Protein AF-A0A5K0ZZA2-F1 (afdb_monomer_lite)

InterPro domains:
  IPR027417 P-loop containing nucleoside triphosphate hydrolase [G3DSA:3.40.50.300] (29-108)
  IPR027417 P-loop containing nucleoside triphosphate hydrolase [SSF52540] (5-107)
  IPR041679 DNA2/NAM7 helicase-like, C-terminal [PF13087] (8-107)
  IPR045055 DNA2/NAM7-like helicase [PTHR10887] (3-106)

Secondary structure (DSSP, 8-state):
-TTTTTTT--HHHHHHHTT-------EE-SS-HHHHHHHHHHHSTT--EE-HHHHSGGG---SSSSTTS-SS-----TT--EEE-TTS-EEEHHHHHHHHHHHHHHH-

Radius of gyration: 20.15 Å; chains: 1; bounding box: 36×41×52 Å

Sequence (108 aa):
ISEECGFGRSLFERLVLLGHSKDLLNVQYRMHPSISIFPNSAFYGKKILDGPNVRCAEYTKFYLPERMYSTYSFINVSEGKEIKDETGSWKNIVEVAVISQIVRRLFE

Structure (mmCIF, N/CA/C/O backbone):
data_AF-A0A5K0ZZA2-F1
#
_entry.id   AF-A0A5K0ZZA2-F1
#
loop_
_atom_site.group_PDB
_atom_site.id
_atom_site.type_symbol
_atom_site.label_atom_id
_atom_site.label_alt_id
_atom_site.label_comp_id
_atom_site.label_asym_id
_atom_site.label_entity_id
_atom_site.label_seq_id
_atom_site.pdbx_PDB_ins_code
_atom_site.Cartn_x
_atom_site.Cartn_y
_atom_site.Cartn_z
_atom_site.occupancy
_atom_site.B_iso_or_equiv
_atom_site.auth_seq_id
_atom_site.auth_comp_id
_atom_site.auth_asym_id
_atom_site.auth_atom_id
_atom_site.pdbx_PDB_model_num
ATOM 1 N N . ILE A 1 1 ? 7.857 21.596 15.266 1.00 56.38 1 ILE A N 1
ATOM 2 C CA . ILE A 1 1 ? 6.707 22.370 15.804 1.00 56.38 1 ILE A CA 1
ATOM 3 C C . ILE A 1 1 ? 5.356 21.720 15.473 1.00 56.38 1 ILE A C 1
ATOM 5 O O . ILE A 1 1 ? 4.779 21.130 16.368 1.00 56.38 1 ILE A O 1
ATOM 9 N N . SER A 1 2 ? 4.832 21.757 14.235 1.00 72.50 2 SER A N 1
ATOM 10 C CA . SER A 1 2 ? 3.459 21.262 13.950 1.00 72.50 2 SER A CA 1
ATOM 11 C C . SER A 1 2 ? 3.241 19.764 14.233 1.00 72.50 2 SER A C 1
ATOM 13 O O . SER A 1 2 ? 2.199 19.375 14.759 1.00 72.50 2 SER A O 1
ATOM 15 N N . GLU A 1 3 ? 4.218 18.919 13.900 1.00 71.94 3 GLU A N 1
ATOM 16 C CA . GLU A 1 3 ? 4.145 17.470 14.134 1.00 71.94 3 GLU A CA 1
ATOM 17 C C . GLU A 1 3 ? 4.305 17.123 15.623 1.00 71.94 3 GLU A C 1
ATOM 19 O O . GLU A 1 3 ? 3.516 16.362 16.177 1.00 71.94 3 GLU A O 1
ATOM 24 N N . GLU A 1 4 ? 5.240 17.789 16.302 1.00 84.25 4 GLU A N 1
ATOM 25 C CA . GLU A 1 4 ? 5.478 17.662 17.749 1.00 84.25 4 GLU A CA 1
ATOM 26 C C . GLU A 1 4 ? 4.274 18.124 18.586 1.00 84.25 4 GLU A C 1
ATOM 28 O O . GLU A 1 4 ? 4.017 17.582 19.658 1.00 84.25 4 GLU A O 1
ATOM 33 N N . CYS A 1 5 ? 3.490 19.085 18.084 1.00 89.62 5 CYS A N 1
ATOM 34 C CA . CYS A 1 5 ? 2.241 19.530 18.706 1.00 89.62 5 CYS A CA 1
ATOM 35 C C . CYS A 1 5 ? 1.048 18.591 18.435 1.00 89.62 5 CYS A C 1
ATOM 37 O O . CYS A 1 5 ? -0.054 18.849 18.918 1.00 89.62 5 CYS A O 1
ATOM 39 N N . GLY A 1 6 ? 1.235 17.505 17.676 1.00 86.38 6 GLY A N 1
ATOM 40 C CA . GLY A 1 6 ? 0.208 16.488 17.452 1.00 86.38 6 GLY A CA 1
ATOM 41 C C . GLY A 1 6 ? -0.880 16.873 16.448 1.00 86.38 6 GLY A C 1
ATOM 42 O O . GLY A 1 6 ? -1.914 16.206 16.411 1.00 86.38 6 GLY A O 1
ATOM 43 N N . PHE A 1 7 ? -0.669 17.895 15.609 1.00 90.56 7 PHE A N 1
ATOM 44 C CA . PHE A 1 7 ? -1.645 18.284 14.577 1.00 90.56 7 PHE A CA 1
ATOM 45 C C . PHE A 1 7 ? -1.847 17.222 13.486 1.00 90.56 7 PHE A C 1
ATOM 47 O O . PHE A 1 7 ? -2.864 17.246 12.801 1.00 90.56 7 PHE A O 1
ATOM 54 N N . GLY A 1 8 ? -0.925 16.262 13.353 1.00 92.00 8 GLY A N 1
ATOM 55 C CA . GLY A 1 8 ? -1.101 15.095 12.483 1.00 92.00 8 GLY A CA 1
ATOM 56 C C . GLY A 1 8 ? -2.125 14.075 13.000 1.00 92.00 8 GLY A C 1
ATOM 57 O O . GLY A 1 8 ? -2.533 13.197 12.247 1.00 92.00 8 GLY A O 1
ATOM 58 N N . ARG A 1 9 ? -2.563 14.178 14.264 1.00 93.31 9 ARG A N 1
ATOM 59 C CA . ARG A 1 9 ? -3.554 13.266 14.844 1.00 93.31 9 ARG A CA 1
ATOM 60 C C . ARG A 1 9 ? -4.946 13.596 14.318 1.00 93.31 9 ARG A C 1
ATOM 62 O O . ARG A 1 9 ? -5.488 14.670 14.584 1.00 93.31 9 ARG A O 1
ATOM 69 N N . SER A 1 10 ? -5.571 12.632 13.658 1.00 95.62 10 SER A N 1
ATOM 70 C CA . SER A 1 10 ? -6.946 12.761 13.189 1.00 95.62 10 SER A CA 1
ATOM 71 C C . SER A 1 10 ? -7.955 12.828 14.346 1.00 95.62 10 SER A C 1
ATOM 73 O O . SER A 1 10 ? -7.715 12.372 15.470 1.00 95.62 10 SER A O 1
ATOM 75 N N . LEU A 1 11 ? -9.150 13.357 14.060 1.00 95.94 11 LEU A N 1
ATOM 76 C CA . LEU A 1 11 ? -10.274 13.329 15.002 1.00 95.94 11 LEU A CA 1
ATOM 77 C C . LEU A 1 11 ? -10.630 11.893 15.422 1.00 95.94 11 LEU A C 1
ATOM 79 O O . LEU A 1 11 ? -10.892 11.651 16.598 1.00 95.94 11 LEU A O 1
ATOM 83 N N . PHE A 1 12 ? -10.607 10.949 14.477 1.00 97.25 12 PHE A N 1
ATOM 84 C CA . PHE A 1 12 ? -10.922 9.544 14.729 1.00 97.25 12 PHE A CA 1
ATOM 85 C C . PHE A 1 12 ? -9.954 8.923 15.740 1.00 97.25 12 PHE A C 1
ATOM 87 O O . PHE A 1 12 ? -10.385 8.361 16.745 1.00 97.25 12 PHE A O 1
ATOM 94 N N . GLU A 1 13 ? -8.646 9.093 15.529 1.00 95.81 13 GLU A N 1
ATOM 95 C CA . GLU A 1 13 ? -7.623 8.613 16.466 1.00 95.81 13 GLU A CA 1
ATOM 96 C C . GLU A 1 13 ? -7.793 9.241 17.848 1.00 95.81 13 GLU A C 1
ATOM 98 O O . GLU A 1 13 ? -7.692 8.547 18.858 1.00 95.81 13 GLU A O 1
ATOM 103 N N . ARG A 1 14 ? -8.108 10.541 17.910 1.00 96.25 14 ARG A N 1
ATOM 104 C CA . ARG A 1 14 ? -8.354 11.228 19.181 1.00 96.25 14 ARG A CA 1
ATOM 105 C C . ARG A 1 14 ? -9.555 10.650 19.932 1.00 96.25 14 ARG A C 1
ATOM 107 O O . ARG A 1 14 ? -9.452 10.462 21.138 1.00 96.25 14 ARG A O 1
ATOM 114 N N . LEU A 1 15 ? -10.661 10.347 19.253 1.00 98.00 15 LEU A N 1
ATOM 115 C CA . LEU A 1 15 ? -11.835 9.729 19.884 1.00 98.00 15 LEU A CA 1
ATOM 116 C C . LEU A 1 15 ? -11.529 8.312 20.385 1.00 98.00 15 LEU A C 1
ATOM 118 O O . LEU A 1 15 ? -11.876 7.979 21.515 1.00 98.00 15 LEU A O 1
ATOM 122 N N . VAL A 1 16 ? -10.817 7.506 19.594 1.00 97.19 16 VAL A N 1
ATOM 123 C CA . VAL A 1 16 ? -10.392 6.158 20.008 1.00 97.19 16 VAL A CA 1
ATOM 124 C C . VAL A 1 16 ? -9.485 6.217 21.242 1.00 97.19 16 VAL A C 1
ATOM 126 O O . VAL A 1 16 ? -9.667 5.430 22.168 1.00 97.19 16 VAL A O 1
ATOM 129 N N . LEU A 1 17 ? -8.542 7.166 21.296 1.00 95.88 17 LEU A N 1
ATOM 130 C CA . LEU A 1 17 ? -7.672 7.379 22.463 1.00 95.88 17 LEU A CA 1
ATOM 131 C C . LEU A 1 17 ? -8.441 7.841 23.709 1.00 95.88 17 LEU A C 1
ATOM 133 O O . LEU A 1 17 ? -8.046 7.506 24.820 1.00 95.88 17 LEU A O 1
ATOM 137 N N . LEU A 1 18 ? -9.540 8.581 23.533 1.00 97.62 18 LEU A N 1
ATOM 138 C CA . LEU A 1 18 ? -10.447 8.980 24.615 1.00 97.62 18 LEU A CA 1
ATOM 139 C C . LEU A 1 18 ? -11.386 7.846 25.071 1.00 97.62 18 LEU A C 1
ATOM 141 O O . LEU A 1 18 ? -12.222 8.064 25.942 1.00 97.62 18 LEU A O 1
ATOM 145 N N . GLY A 1 19 ? -11.251 6.641 24.508 1.00 97.69 19 GLY A N 1
ATOM 146 C CA . GLY A 1 19 ? -12.005 5.456 24.918 1.00 97.69 19 GLY A CA 1
ATOM 147 C C . GLY A 1 19 ? -13.289 5.205 24.127 1.00 97.69 19 GLY A C 1
ATOM 148 O O . GLY A 1 19 ? -14.017 4.270 24.454 1.00 97.69 19 GLY A O 1
ATOM 149 N N . HIS A 1 20 ? -13.571 5.979 23.071 1.00 98.06 20 HIS A N 1
ATOM 150 C CA . HIS A 1 20 ? -14.677 5.647 22.173 1.00 98.06 20 HIS A CA 1
ATOM 151 C C . HIS A 1 20 ? -14.378 4.342 21.423 1.00 98.06 20 HIS A C 1
ATOM 153 O O . HIS A 1 20 ? -13.286 4.147 20.878 1.00 98.06 20 HIS A O 1
ATOM 159 N N . SER A 1 21 ? -15.360 3.439 21.383 1.00 96.75 21 SER A N 1
ATOM 160 C CA . SER A 1 21 ? -15.253 2.186 20.640 1.00 96.75 21 SER A CA 1
ATOM 161 C C . SER A 1 21 ? -15.200 2.435 19.131 1.00 96.75 21 SER A C 1
ATOM 163 O O . SER A 1 21 ? -15.678 3.446 18.618 1.00 96.75 21 SER A O 1
ATOM 165 N N . LYS A 1 22 ? -14.602 1.483 18.412 1.00 95.44 22 LYS A N 1
ATOM 166 C CA . LYS A 1 22 ? -14.584 1.445 16.950 1.00 95.44 22 LYS A CA 1
ATOM 167 C C . LYS A 1 22 ? -14.965 0.055 16.480 1.00 95.44 22 LYS A C 1
ATOM 169 O O . LYS A 1 22 ? -14.513 -0.933 17.064 1.00 95.44 22 LYS A O 1
ATOM 174 N N . ASP A 1 23 ? -15.703 0.003 15.387 1.00 96.19 23 ASP A N 1
ATOM 175 C CA . ASP A 1 23 ? -16.047 -1.244 14.725 1.00 96.19 23 ASP A CA 1
ATOM 176 C C . ASP A 1 23 ? -15.080 -1.505 13.574 1.00 96.19 23 ASP A C 1
ATOM 178 O O . ASP A 1 23 ? -14.795 -0.629 12.754 1.00 96.19 23 ASP A O 1
ATOM 182 N N . LEU A 1 24 ? -14.546 -2.724 13.524 1.00 96.62 24 LEU A N 1
ATOM 183 C CA . LEU A 1 24 ? -13.719 -3.170 12.412 1.00 96.62 24 LEU A CA 1
ATOM 184 C C . LEU A 1 24 ? -14.598 -3.915 11.412 1.00 96.62 24 LEU A C 1
ATOM 186 O O . LEU A 1 24 ? -15.027 -5.036 11.679 1.00 96.62 24 LEU A O 1
ATOM 190 N N . LEU A 1 25 ? -14.795 -3.324 10.234 1.00 97.75 25 LEU A N 1
ATOM 191 C CA . LEU A 1 25 ? -15.320 -4.057 9.087 1.00 97.75 25 LEU A CA 1
ATOM 192 C C . LEU A 1 25 ? -14.248 -5.041 8.624 1.00 97.75 25 LEU A C 1
ATOM 194 O O . LEU A 1 25 ? -13.204 -4.654 8.101 1.00 97.75 25 LEU A O 1
ATOM 198 N N . ASN A 1 26 ? -14.489 -6.318 8.888 1.00 97.81 26 ASN A N 1
ATOM 199 C CA . ASN A 1 26 ? -13.454 -7.336 8.840 1.00 97.81 26 ASN A CA 1
ATOM 200 C C . ASN A 1 26 ? -13.539 -8.246 7.612 1.00 97.81 26 ASN A C 1
ATOM 202 O O . ASN A 1 26 ? -12.871 -9.269 7.599 1.00 97.81 26 ASN A O 1
ATOM 206 N N . VAL A 1 27 ? -14.325 -7.907 6.587 1.00 98.19 27 VAL A N 1
ATOM 207 C CA . VAL A 1 27 ? -14.391 -8.673 5.333 1.00 98.19 27 VAL A CA 1
ATOM 208 C C . VAL A 1 27 ? -13.967 -7.784 4.170 1.00 98.19 27 VAL A C 1
ATOM 210 O O . VAL A 1 27 ? -14.561 -6.730 3.946 1.00 98.19 27 VAL A O 1
ATOM 213 N N . GLN A 1 28 ? -12.945 -8.205 3.424 1.00 97.88 28 GLN A N 1
ATOM 214 C CA . GLN A 1 28 ? -12.451 -7.503 2.243 1.00 97.88 28 GLN A CA 1
ATOM 215 C C . GLN A 1 28 ? -12.962 -8.173 0.962 1.00 97.88 28 GLN A C 1
ATOM 217 O O . GLN A 1 28 ? -12.923 -9.394 0.823 1.00 97.88 28 GLN A O 1
ATOM 222 N N . TYR A 1 29 ? -13.422 -7.353 0.019 1.00 97.31 29 TYR A N 1
ATOM 223 C CA . TYR A 1 29 ? -14.033 -7.796 -1.239 1.00 97.31 29 TYR A CA 1
ATOM 224 C C . TYR A 1 29 ? -13.263 -7.300 -2.477 1.00 97.31 29 TYR A C 1
ATOM 226 O O . TYR A 1 29 ? -13.792 -7.364 -3.584 1.00 97.31 29 TYR A O 1
ATOM 234 N N . ARG A 1 30 ? -12.049 -6.749 -2.321 1.00 95.81 30 ARG A N 1
ATOM 235 C CA . ARG A 1 30 ? -11.345 -6.015 -3.393 1.00 95.81 30 ARG A CA 1
ATOM 236 C C . ARG A 1 30 ? -10.097 -6.708 -3.924 1.00 95.81 30 ARG A C 1
ATOM 238 O O . ARG A 1 30 ? -9.769 -6.528 -5.091 1.00 95.81 30 ARG A O 1
ATOM 245 N N . MET A 1 31 ? -9.336 -7.421 -3.109 1.00 94.75 31 MET A N 1
ATOM 246 C CA . MET A 1 31 ? -8.040 -7.954 -3.538 1.00 94.75 31 MET A CA 1
ATOM 247 C C . MET A 1 31 ? -8.003 -9.470 -3.449 1.00 94.75 31 MET A C 1
ATOM 249 O O . MET A 1 31 ? -8.675 -10.068 -2.617 1.00 94.75 31 MET A O 1
ATOM 253 N N . HIS A 1 32 ? -7.214 -10.091 -4.322 1.00 95.31 32 HIS A N 1
ATOM 254 C CA . HIS A 1 32 ? -6.981 -11.528 -4.259 1.00 95.31 32 HIS A CA 1
ATOM 255 C C . HIS A 1 32 ? -6.320 -11.891 -2.910 1.00 95.31 32 HIS A C 1
ATOM 257 O O . HIS A 1 32 ? -5.474 -11.117 -2.445 1.00 95.31 32 HIS A O 1
ATOM 263 N N . PRO A 1 33 ? -6.634 -13.051 -2.299 1.00 95.12 33 PRO A N 1
ATOM 264 C CA . PRO A 1 33 ? -6.082 -13.457 -1.003 1.00 95.12 33 PRO A CA 1
ATOM 265 C C . PRO A 1 33 ? -4.550 -13.377 -0.903 1.00 95.12 33 PRO A C 1
ATOM 267 O O . PRO A 1 33 ? -4.003 -12.988 0.123 1.00 95.12 33 PRO A O 1
ATOM 270 N N . SER A 1 34 ? -3.828 -13.662 -1.992 1.00 93.44 34 SER A N 1
ATOM 271 C CA . SER A 1 34 ? -2.359 -13.543 -2.017 1.00 93.44 34 SER A CA 1
ATOM 272 C C . SER A 1 34 ? -1.845 -12.119 -1.757 1.00 93.44 34 SER A C 1
ATOM 274 O O . SER A 1 34 ? -0.739 -11.965 -1.251 1.00 93.44 34 SER A O 1
ATOM 276 N N . ILE A 1 35 ? -2.633 -11.090 -2.091 1.00 95.25 35 ILE A N 1
ATOM 277 C CA . ILE A 1 35 ? -2.315 -9.684 -1.813 1.00 95.25 35 ILE A CA 1
ATOM 278 C C . ILE A 1 35 ? -2.720 -9.335 -0.374 1.00 95.25 35 ILE A C 1
ATOM 280 O O . ILE A 1 35 ? -1.943 -8.695 0.331 1.00 95.25 35 ILE A O 1
ATOM 284 N N . SER A 1 36 ? -3.911 -9.756 0.081 1.00 96.12 36 SER A N 1
ATOM 285 C CA . SER A 1 36 ? -4.453 -9.371 1.399 1.00 96.12 36 SER A CA 1
ATOM 286 C C . SER A 1 36 ? -3.666 -9.946 2.577 1.00 96.12 36 SER A C 1
ATOM 288 O O . SER A 1 36 ? -3.655 -9.336 3.648 1.00 96.12 36 SER A O 1
ATOM 290 N N . ILE A 1 37 ? -2.968 -11.071 2.388 1.00 95.75 37 ILE A N 1
ATOM 291 C CA . ILE A 1 37 ? -2.189 -11.746 3.437 1.00 95.75 37 ILE A CA 1
ATOM 292 C C . ILE A 1 37 ? -1.193 -10.802 4.124 1.00 95.75 37 ILE A C 1
ATOM 294 O O . ILE A 1 37 ? -1.155 -10.763 5.359 1.00 95.75 37 ILE A O 1
ATOM 298 N N . PHE A 1 38 ? -0.410 -10.029 3.362 1.00 96.38 38 PHE A N 1
ATOM 299 C CA . PHE A 1 38 ? 0.612 -9.160 3.951 1.00 96.38 38 PHE A CA 1
ATOM 300 C C . PHE A 1 38 ? -0.003 -8.003 4.759 1.00 96.38 38 PHE A C 1
ATOM 302 O O . PHE A 1 38 ? 0.272 -7.935 5.960 1.00 96.38 38 PHE A O 1
ATOM 309 N N . PRO A 1 39 ? -0.886 -7.144 4.200 1.00 97.12 39 PRO A N 1
ATOM 310 C CA . PRO A 1 39 ? -1.493 -6.058 4.966 1.00 97.12 39 PRO A CA 1
ATOM 311 C C . PRO A 1 39 ? -2.296 -6.550 6.173 1.00 97.12 39 PRO A C 1
ATOM 313 O O . PRO A 1 39 ? -2.234 -5.948 7.244 1.00 97.12 39 PRO A O 1
ATOM 316 N N . ASN A 1 40 ? -3.020 -7.666 6.037 1.00 97.88 40 ASN A N 1
ATOM 317 C CA . ASN A 1 40 ? -3.802 -8.237 7.131 1.00 97.88 40 ASN A CA 1
ATOM 318 C C . ASN A 1 40 ? -2.912 -8.653 8.312 1.00 97.88 40 ASN A C 1
ATOM 320 O O . ASN A 1 40 ? -3.221 -8.358 9.470 1.00 97.88 40 ASN A O 1
ATOM 324 N N . SER A 1 41 ? -1.779 -9.301 8.028 1.00 97.88 41 SER A N 1
ATOM 325 C CA . SER A 1 41 ? -0.823 -9.683 9.067 1.00 97.88 41 SER A CA 1
ATOM 326 C C . SER A 1 41 ? -0.082 -8.477 9.648 1.00 97.88 41 SER A C 1
ATOM 328 O O . SER A 1 41 ? 0.111 -8.431 10.859 1.00 97.88 41 SER A O 1
ATOM 330 N N . ALA A 1 42 ? 0.328 -7.518 8.814 1.00 98.06 42 ALA A N 1
ATOM 331 C CA . ALA A 1 42 ? 1.154 -6.385 9.227 1.00 98.06 42 ALA A CA 1
ATOM 332 C C . ALA A 1 42 ? 0.379 -5.321 10.022 1.00 98.06 42 ALA A C 1
ATOM 334 O O . ALA A 1 42 ? 0.917 -4.762 10.973 1.00 98.06 42 ALA A O 1
ATOM 335 N N . PHE A 1 43 ? -0.881 -5.053 9.660 1.00 97.50 43 PHE A N 1
ATOM 336 C CA . PHE A 1 43 ? -1.623 -3.897 10.184 1.00 97.50 43 PHE A CA 1
ATOM 337 C C . PHE A 1 43 ? -2.912 -4.262 10.927 1.00 97.50 43 PHE A C 1
ATOM 339 O O . PHE A 1 43 ? -3.380 -3.485 11.756 1.00 97.50 43 PHE A O 1
ATOM 346 N N . TYR A 1 44 ? -3.487 -5.441 10.670 1.00 97.00 44 TYR A N 1
ATOM 347 C CA . TYR A 1 44 ? -4.808 -5.818 11.195 1.00 97.00 44 TYR A CA 1
ATOM 348 C C . TYR A 1 44 ? -4.790 -7.031 12.130 1.00 97.00 44 TYR A C 1
ATOM 350 O O . TYR A 1 44 ? -5.851 -7.504 12.542 1.00 97.00 44 TYR A O 1
ATOM 358 N N . GLY A 1 45 ? -3.611 -7.551 12.485 1.00 97.00 45 GLY A N 1
ATOM 359 C CA . GLY A 1 45 ? -3.483 -8.683 13.404 1.00 97.00 45 GLY A CA 1
ATOM 360 C C . GLY A 1 45 ? -4.247 -9.926 12.939 1.00 97.00 45 GLY A C 1
ATOM 361 O O . GLY A 1 45 ? -4.821 -10.629 13.766 1.00 97.00 45 GLY A O 1
ATOM 362 N N . LYS A 1 46 ? -4.293 -10.168 11.620 1.00 97.69 46 LYS A N 1
ATOM 363 C CA . LYS A 1 46 ? -4.996 -11.297 10.982 1.00 97.69 46 LYS A CA 1
ATOM 364 C C . LYS A 1 46 ? -6.520 -11.305 11.184 1.00 97.69 46 LYS A C 1
ATOM 366 O O . LYS A 1 46 ? -7.145 -12.357 11.087 1.00 97.69 46 LYS A O 1
ATOM 371 N N . LYS A 1 47 ? -7.131 -10.146 11.462 1.00 98.00 47 LYS A N 1
ATOM 372 C CA . LYS A 1 47 ? -8.582 -10.026 11.687 1.00 98.00 47 LYS A CA 1
ATOM 373 C C . LYS A 1 47 ? -9.404 -9.871 10.406 1.00 98.00 47 LYS A C 1
ATOM 375 O O . LYS A 1 47 ? -10.617 -10.027 10.479 1.00 98.00 47 LYS A O 1
ATOM 380 N N . ILE A 1 48 ? -8.783 -9.560 9.266 1.00 98.31 48 ILE A N 1
ATOM 381 C CA . ILE A 1 48 ? -9.485 -9.416 7.983 1.00 98.31 48 ILE A CA 1
ATOM 382 C C . ILE A 1 48 ? -9.724 -10.794 7.351 1.00 98.31 48 ILE A C 1
ATOM 384 O O . ILE A 1 48 ? -8.838 -11.646 7.332 1.00 98.31 48 ILE A O 1
ATOM 388 N N . LEU A 1 49 ? -10.925 -10.991 6.823 1.00 97.94 49 LEU A N 1
ATOM 389 C CA . LEU A 1 49 ? -11.402 -12.162 6.103 1.00 97.94 49 LEU A CA 1
ATOM 390 C C . LEU A 1 49 ? -11.577 -11.817 4.624 1.00 97.94 49 LEU A C 1
ATOM 392 O O . LEU A 1 49 ? -11.939 -10.694 4.278 1.00 97.94 49 LEU A O 1
ATOM 396 N N . ASP A 1 50 ? -11.378 -12.798 3.753 1.00 98.00 50 ASP A N 1
ATOM 397 C CA . ASP A 1 50 ? -11.632 -12.642 2.324 1.00 98.00 50 ASP A CA 1
ATOM 398 C C . ASP A 1 50 ? -13.089 -12.995 1.996 1.00 98.00 50 ASP A C 1
ATOM 400 O O . ASP A 1 50 ? -13.583 -14.072 2.357 1.00 98.00 50 ASP A O 1
ATOM 404 N N . GLY A 1 51 ? -13.768 -12.086 1.297 1.00 97.50 51 GLY A N 1
ATOM 405 C CA . GLY A 1 51 ? -15.128 -1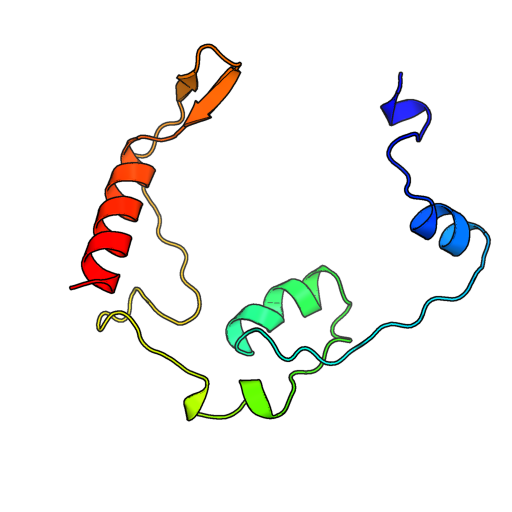2.283 0.811 1.00 97.50 51 GLY A CA 1
ATOM 406 C C . GLY A 1 51 ? -15.231 -13.407 -0.232 1.00 97.50 51 GLY A C 1
ATOM 407 O O . GLY A 1 51 ? -14.236 -13.800 -0.846 1.00 97.50 51 GLY A O 1
ATOM 408 N N . PRO A 1 52 ? -16.439 -13.946 -0.472 1.00 96.19 52 PRO A N 1
ATOM 409 C CA . PRO A 1 52 ? -16.640 -15.042 -1.422 1.00 96.19 52 PRO A CA 1
ATOM 410 C C . PRO A 1 52 ? -16.254 -14.662 -2.857 1.00 96.19 52 PRO A C 1
ATOM 412 O O . PRO A 1 52 ? -15.720 -15.490 -3.588 1.00 96.19 52 PRO A O 1
ATOM 415 N N . ASN A 1 53 ? -16.455 -13.401 -3.248 1.00 95.44 53 ASN A N 1
ATOM 416 C CA . ASN A 1 53 ? -16.158 -12.929 -4.598 1.00 95.44 53 ASN A CA 1
ATOM 417 C C . ASN A 1 53 ? -14.666 -13.039 -4.949 1.00 95.44 53 ASN A C 1
ATOM 419 O O . ASN A 1 53 ? -14.345 -13.424 -6.064 1.00 95.44 53 ASN A O 1
ATOM 423 N N . VAL A 1 54 ? -13.764 -12.740 -4.006 1.00 95.38 54 VAL A N 1
ATOM 424 C CA . VAL A 1 54 ? -12.312 -12.737 -4.259 1.00 95.38 54 VAL A CA 1
ATOM 425 C C . VAL A 1 54 ? -11.667 -14.121 -4.155 1.00 95.38 54 VAL A C 1
ATOM 427 O O . VAL A 1 54 ? -10.502 -14.286 -4.507 1.00 95.38 54 VAL A O 1
ATOM 430 N N . ARG A 1 55 ? -12.412 -15.111 -3.651 1.00 92.81 55 ARG A N 1
ATOM 431 C CA . ARG A 1 55 ? -11.989 -16.517 -3.546 1.00 92.81 55 ARG A CA 1
ATOM 432 C C . ARG A 1 55 ? -12.367 -17.344 -4.775 1.00 92.81 55 ARG A C 1
ATOM 434 O O . ARG A 1 55 ? -11.903 -18.471 -4.912 1.00 92.81 55 ARG A O 1
ATOM 441 N N . CYS A 1 56 ? -13.221 -16.796 -5.633 1.00 91.62 56 CYS A N 1
ATOM 442 C CA . CYS A 1 56 ? -13.674 -17.433 -6.860 1.00 91.62 56 CYS A CA 1
ATOM 443 C C . CYS A 1 56 ? -12.542 -17.486 -7.897 1.00 91.62 56 CYS A C 1
ATOM 445 O O . CYS A 1 56 ? -11.770 -16.533 -8.012 1.00 91.62 56 CYS A O 1
ATOM 447 N N . ALA A 1 57 ? -12.457 -18.561 -8.682 1.00 85.56 57 ALA A N 1
ATOM 448 C CA . ALA A 1 57 ? -11.408 -18.709 -9.696 1.00 85.56 57 ALA A CA 1
ATOM 449 C C . ALA A 1 57 ? -11.497 -17.623 -10.784 1.00 85.56 57 ALA A C 1
ATOM 451 O O . ALA A 1 57 ? -10.479 -17.123 -11.253 1.00 85.56 57 ALA A O 1
ATOM 452 N N . GLU A 1 58 ? -12.714 -17.194 -11.109 1.00 88.31 58 GLU A N 1
ATOM 453 C CA . GLU A 1 58 ? -13.049 -16.134 -12.063 1.00 88.31 58 GLU A CA 1
ATOM 454 C C . GLU A 1 58 ? -12.562 -14.752 -11.607 1.00 88.31 58 GLU A C 1
ATOM 456 O O . GLU A 1 58 ? -12.445 -13.830 -12.417 1.00 88.31 58 GLU A O 1
ATOM 461 N N . TYR A 1 59 ? -12.273 -14.586 -10.310 1.00 90.31 59 TYR A N 1
ATOM 462 C CA . TYR A 1 59 ? -11.688 -13.357 -9.786 1.00 90.31 59 TYR A CA 1
ATOM 463 C C . TYR A 1 59 ? -10.230 -13.190 -10.214 1.00 90.31 59 TYR A C 1
ATOM 465 O O . TYR A 1 59 ? -9.745 -12.070 -10.398 1.00 90.31 59 TYR A O 1
ATOM 473 N N . THR A 1 60 ? -9.522 -14.308 -10.369 1.00 87.50 60 THR A N 1
ATOM 474 C CA . THR A 1 60 ? -8.117 -14.322 -10.755 1.00 87.50 60 THR A CA 1
ATOM 475 C C . THR A 1 60 ? -7.999 -14.009 -12.237 1.00 87.50 60 THR A C 1
ATOM 477 O O . THR A 1 60 ? -8.396 -14.791 -13.098 1.00 87.50 60 THR A O 1
ATOM 480 N N . LYS A 1 61 ? -7.421 -12.846 -12.535 1.00 84.69 61 LYS A N 1
ATOM 481 C CA . LYS A 1 61 ? -7.169 -12.383 -13.898 1.00 84.69 61 LYS A CA 1
ATOM 482 C C . LYS A 1 61 ? -5.674 -12.386 -14.174 1.00 84.69 61 LYS A C 1
ATOM 484 O O . LYS A 1 61 ? -4.903 -11.809 -13.410 1.00 84.69 61 LYS A O 1
ATOM 489 N N . PHE A 1 62 ? -5.290 -12.994 -15.288 1.00 86.12 62 PHE A N 1
ATOM 490 C CA . PHE A 1 62 ? -3.934 -12.938 -15.820 1.00 86.12 62 PHE A CA 1
ATOM 491 C C . PHE A 1 62 ? -3.935 -11.979 -17.002 1.00 86.12 62 PHE A C 1
ATOM 493 O O . PHE A 1 62 ? -4.419 -12.319 -18.077 1.00 86.12 62 PHE A O 1
ATOM 500 N N . TYR A 1 63 ? -3.459 -10.757 -16.776 1.00 87.31 63 TYR A N 1
ATOM 501 C CA . TYR A 1 63 ? -3.427 -9.734 -17.823 1.00 87.31 63 TYR A CA 1
ATOM 502 C C . TYR A 1 63 ? -2.222 -9.883 -18.753 1.00 87.31 63 TYR A C 1
ATOM 504 O O . TYR A 1 63 ? -2.291 -9.487 -19.907 1.00 87.31 63 TYR A O 1
ATOM 512 N N . LEU A 1 64 ? -1.126 -10.459 -18.254 1.00 90.69 64 LEU A N 1
ATOM 513 C CA . LEU A 1 64 ? 0.076 -10.741 -19.031 1.00 90.69 64 LEU A CA 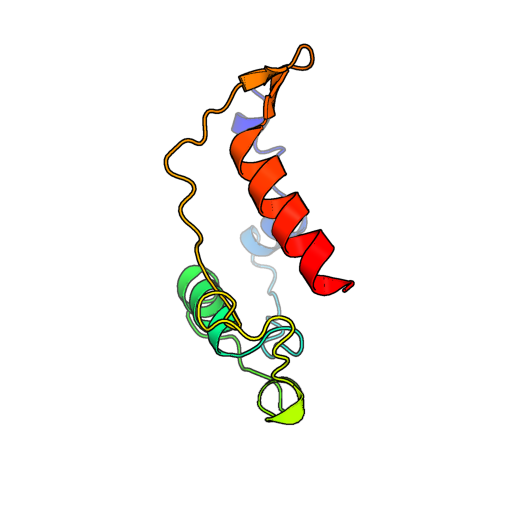1
ATOM 5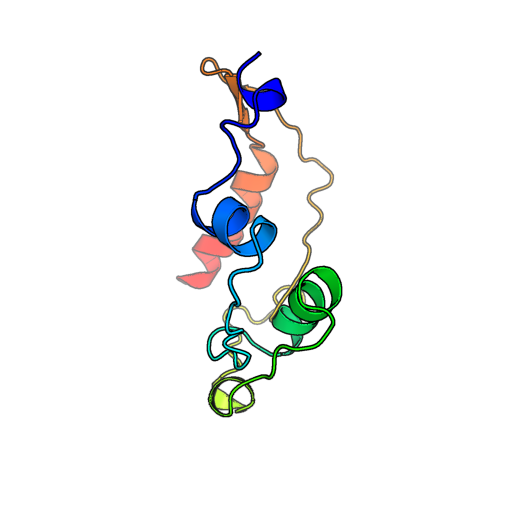14 C C . LEU A 1 64 ? 0.409 -12.236 -18.916 1.00 90.69 64 LEU A C 1
ATOM 516 O O . LEU A 1 64 ? 0.234 -12.812 -17.838 1.00 90.69 64 LEU A O 1
ATOM 520 N N . PRO A 1 65 ? 0.865 -12.882 -20.004 1.00 85.12 65 PRO A N 1
ATOM 521 C CA . PRO A 1 65 ? 1.053 -14.331 -20.047 1.00 85.12 65 PRO A CA 1
ATOM 522 C C . PRO A 1 65 ? 2.291 -14.812 -19.276 1.00 85.12 65 PRO A C 1
ATOM 524 O O . PRO A 1 65 ? 2.362 -15.979 -18.887 1.00 85.12 65 PRO A O 1
ATOM 527 N N . GLU A 1 66 ? 3.294 -13.957 -19.059 1.00 87.19 66 GLU A N 1
ATOM 528 C CA . GLU A 1 66 ? 4.519 -14.371 -18.382 1.00 87.19 66 GLU A CA 1
ATOM 529 C C . GLU A 1 66 ? 4.328 -14.547 -16.879 1.00 87.19 66 GLU A C 1
ATOM 531 O O . GLU A 1 66 ? 3.760 -13.706 -16.185 1.00 87.19 66 GLU A O 1
ATOM 536 N N . ARG A 1 67 ? 4.953 -15.601 -16.339 1.00 82.88 67 ARG A N 1
ATOM 537 C CA . ARG A 1 67 ? 4.923 -15.932 -14.904 1.00 82.88 67 ARG A CA 1
ATOM 538 C C . ARG A 1 67 ? 5.438 -14.819 -13.991 1.00 82.88 67 ARG A C 1
ATOM 540 O O . ARG A 1 67 ? 5.082 -14.797 -12.817 1.00 82.88 67 ARG A O 1
ATOM 547 N N . MET A 1 68 ? 6.269 -13.91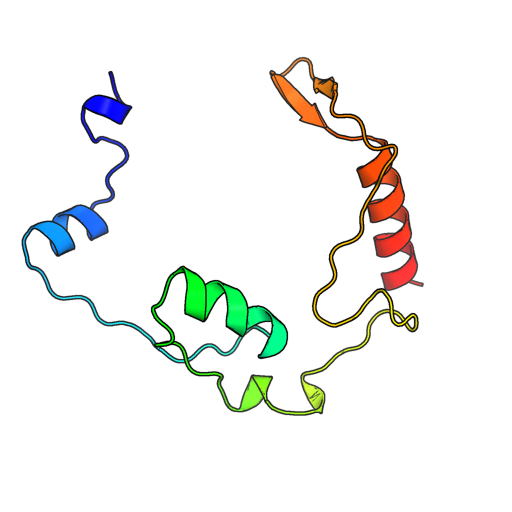2 -14.506 1.00 87.00 68 MET A N 1
ATOM 548 C CA . MET A 1 68 ? 6.757 -12.765 -13.737 1.00 87.00 68 MET A CA 1
ATOM 549 C C . MET A 1 68 ? 5.639 -11.773 -13.374 1.00 87.00 68 MET A C 1
ATOM 551 O O . MET A 1 68 ? 5.771 -11.062 -12.382 1.00 87.00 68 MET A O 1
ATOM 555 N N . TYR A 1 69 ? 4.523 -11.760 -14.110 1.00 87.81 69 TYR A N 1
ATOM 556 C CA . TYR A 1 69 ? 3.365 -10.890 -13.877 1.00 87.81 69 TYR A CA 1
ATOM 557 C C . TYR A 1 69 ? 2.231 -11.635 -13.162 1.00 87.81 69 TYR A C 1
ATOM 559 O O . TYR A 1 69 ? 1.087 -11.667 -13.612 1.00 87.81 69 TYR A O 1
ATOM 567 N N . SER A 1 70 ? 2.565 -12.272 -12.040 1.00 86.94 70 SER A N 1
ATOM 568 C CA . SER A 1 70 ? 1.572 -12.899 -11.168 1.00 86.94 70 SER A CA 1
ATOM 569 C C . SER A 1 70 ? 0.656 -11.855 -10.506 1.00 86.94 70 SER A C 1
ATOM 571 O O . SER A 1 70 ? 0.851 -10.648 -10.646 1.00 86.94 70 SER A O 1
ATOM 573 N N . THR A 1 71 ? -0.317 -12.313 -9.716 1.00 87.25 71 THR A N 1
ATOM 574 C CA . THR A 1 71 ? -1.235 -11.452 -8.953 1.00 87.25 71 THR A CA 1
ATOM 575 C C . THR A 1 71 ? -0.525 -10.410 -8.078 1.00 87.25 71 THR A C 1
ATOM 577 O O . THR A 1 71 ? -1.092 -9.354 -7.802 1.00 87.25 71 THR A O 1
ATOM 580 N N . TYR A 1 72 ? 0.700 -10.696 -7.625 1.00 89.06 72 TYR A N 1
ATOM 581 C CA . TYR A 1 72 ? 1.544 -9.749 -6.902 1.00 89.06 72 TYR A CA 1
ATOM 582 C C . TYR A 1 72 ? 3.021 -10.076 -7.136 1.00 89.06 72 TYR A C 1
ATOM 584 O O . TYR A 1 72 ? 3.469 -11.170 -6.797 1.00 89.06 72 TYR A O 1
ATOM 592 N N . SER A 1 73 ? 3.776 -9.132 -7.695 1.00 90.81 73 SER A N 1
ATOM 593 C CA . SER A 1 73 ? 5.185 -9.328 -8.046 1.00 90.81 73 SER A CA 1
ATOM 594 C C . SER A 1 73 ? 6.018 -8.102 -7.687 1.00 90.81 73 SER A C 1
ATOM 596 O O . SER A 1 73 ? 5.591 -6.970 -7.908 1.00 90.81 73 SER A O 1
ATOM 598 N N . PHE A 1 74 ? 7.237 -8.334 -7.200 1.00 92.50 74 PHE A N 1
ATOM 599 C CA . PHE A 1 74 ? 8.265 -7.303 -7.068 1.00 92.50 74 PHE A CA 1
ATOM 600 C C . PHE A 1 74 ? 9.241 -7.421 -8.235 1.00 92.50 74 PHE A C 1
ATOM 602 O O . PHE A 1 74 ? 9.889 -8.453 -8.407 1.00 92.50 74 PHE A O 1
ATOM 609 N N . ILE A 1 75 ? 9.333 -6.367 -9.043 1.00 92.94 75 ILE A N 1
ATOM 610 C CA . ILE A 1 75 ? 10.248 -6.298 -10.183 1.00 92.94 75 ILE A CA 1
ATOM 611 C C . ILE A 1 75 ? 11.427 -5.426 -9.766 1.00 92.94 75 ILE A C 1
ATOM 613 O O . ILE A 1 75 ? 11.271 -4.229 -9.548 1.00 92.94 75 ILE A O 1
ATOM 617 N N . ASN A 1 76 ? 12.601 -6.038 -9.634 1.00 94.25 76 ASN A N 1
ATOM 618 C CA . ASN A 1 76 ? 13.823 -5.314 -9.315 1.00 94.25 76 ASN A CA 1
ATOM 619 C C . ASN A 1 76 ? 14.369 -4.614 -10.569 1.00 94.25 76 ASN A C 1
ATOM 621 O O . ASN A 1 76 ? 14.726 -5.285 -11.538 1.00 94.25 76 ASN A O 1
ATOM 625 N N . VAL A 1 77 ? 14.470 -3.285 -10.535 1.00 95.25 77 VAL A N 1
ATOM 626 C CA . VAL A 1 77 ? 15.056 -2.466 -11.606 1.00 95.25 77 VAL A CA 1
ATOM 627 C C . VAL A 1 77 ? 16.445 -2.015 -11.159 1.00 95.25 77 VAL A C 1
ATOM 629 O O . VAL A 1 77 ? 16.631 -0.918 -10.642 1.00 95.25 77 VAL A O 1
ATOM 632 N N . SER A 1 78 ? 17.435 -2.892 -11.332 1.00 92.62 78 SER A N 1
ATOM 633 C CA . SER A 1 78 ? 18.783 -2.736 -10.758 1.00 92.62 78 SER A CA 1
ATOM 634 C C . SER A 1 78 ? 19.552 -1.500 -11.232 1.00 92.62 78 SER A C 1
ATOM 636 O O . SER A 1 78 ? 20.432 -1.022 -10.524 1.00 92.62 78 SER A O 1
ATOM 638 N N . GLU A 1 79 ? 19.242 -0.983 -12.420 1.00 92.94 79 GLU A N 1
ATOM 639 C CA . GLU A 1 79 ? 19.888 0.209 -12.990 1.00 92.94 79 GLU A CA 1
ATOM 640 C C . GLU A 1 79 ? 19.154 1.515 -12.646 1.00 92.94 79 GLU A C 1
ATOM 642 O O . GLU A 1 79 ? 19.564 2.598 -13.068 1.00 92.94 79 GLU A O 1
ATOM 647 N N . GLY A 1 80 ? 18.069 1.419 -11.872 1.00 91.81 80 GLY A N 1
ATOM 648 C CA . GLY A 1 80 ? 17.281 2.552 -11.417 1.00 91.81 80 GLY A CA 1
ATOM 649 C C . GLY A 1 80 ? 18.099 3.547 -10.599 1.00 91.81 80 GLY A C 1
ATOM 650 O O . GLY A 1 80 ? 18.824 3.172 -9.679 1.00 91.81 80 GLY A O 1
ATOM 651 N N . LYS A 1 81 ? 17.967 4.834 -10.929 1.00 94.25 81 LYS A N 1
ATOM 652 C CA . LYS A 1 81 ? 18.562 5.934 -10.165 1.00 94.25 81 LYS A CA 1
ATOM 653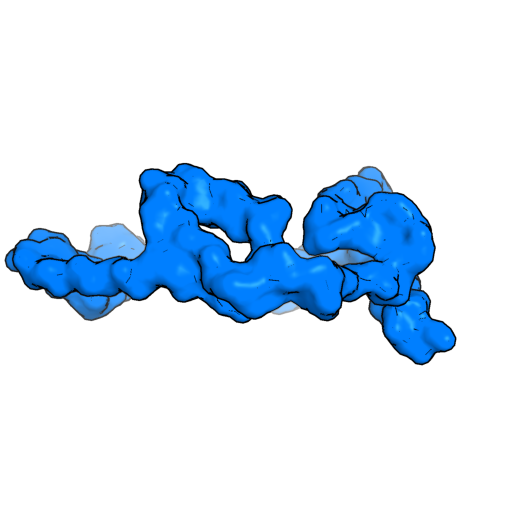 C C . LYS A 1 81 ? 17.541 7.039 -9.983 1.00 94.25 81 LYS A C 1
ATOM 655 O O . LYS A 1 81 ? 16.948 7.513 -10.953 1.00 94.25 81 LYS A O 1
ATOM 660 N N . GLU A 1 82 ? 17.371 7.456 -8.738 1.00 95.00 82 GLU A N 1
ATOM 661 C CA . GLU A 1 82 ? 16.499 8.566 -8.393 1.00 95.00 82 GLU A CA 1
ATOM 662 C C . GLU A 1 82 ? 17.190 9.900 -8.694 1.00 95.00 82 GLU A C 1
ATOM 664 O O . GLU A 1 82 ? 18.355 10.123 -8.361 1.00 95.00 82 GLU A O 1
ATOM 669 N N . ILE A 1 83 ? 16.453 10.797 -9.339 1.00 95.56 83 ILE A N 1
ATOM 670 C CA . ILE A 1 83 ? 16.869 12.159 -9.655 1.00 95.56 83 ILE A CA 1
ATOM 671 C C . ILE A 1 83 ? 15.836 13.091 -9.039 1.00 95.56 83 ILE A C 1
ATOM 673 O O . ILE A 1 83 ? 14.632 12.872 -9.185 1.00 95.56 83 ILE A O 1
ATOM 677 N N . LYS A 1 84 ? 16.307 14.136 -8.365 1.00 95.88 84 LYS A N 1
ATOM 678 C CA . LYS A 1 84 ? 15.447 15.177 -7.811 1.00 95.88 84 LYS A CA 1
ATOM 679 C C . LYS A 1 84 ? 15.114 16.203 -8.895 1.00 95.88 84 LYS A C 1
ATOM 681 O O . LYS A 1 84 ? 16.004 16.616 -9.637 1.00 95.88 84 LYS A O 1
ATOM 686 N N . ASP A 1 85 ? 13.851 16.582 -9.021 1.00 91.44 85 ASP A N 1
ATOM 687 C CA . ASP A 1 85 ? 13.416 17.626 -9.944 1.00 91.44 85 ASP A CA 1
ATOM 688 C C . ASP A 1 85 ? 13.505 19.030 -9.319 1.00 91.44 85 ASP A C 1
ATOM 690 O O . ASP A 1 85 ? 13.865 19.199 -8.151 1.00 91.44 85 ASP A O 1
ATOM 694 N N . GLU A 1 86 ? 13.168 20.049 -10.111 1.00 92.56 86 GLU A N 1
ATOM 695 C CA . GLU A 1 86 ? 13.188 21.456 -9.691 1.00 92.56 86 GLU A CA 1
ATOM 696 C C . GLU A 1 86 ? 12.158 21.773 -8.592 1.00 92.56 86 GLU A C 1
ATOM 698 O O . GLU A 1 86 ? 12.341 22.720 -7.831 1.00 92.56 86 GLU A O 1
ATOM 703 N N . THR A 1 87 ? 11.102 20.959 -8.465 1.00 92.62 87 THR A N 1
ATOM 704 C CA . THR A 1 87 ? 10.089 21.065 -7.398 1.00 92.62 87 THR A CA 1
ATOM 705 C C . THR A 1 87 ? 10.543 20.409 -6.092 1.00 92.62 87 THR A C 1
ATOM 707 O O . THR A 1 87 ? 9.926 20.596 -5.045 1.00 92.62 87 THR A O 1
ATOM 710 N N . GLY A 1 88 ? 11.637 19.647 -6.143 1.00 93.06 88 GLY A N 1
ATOM 711 C CA . GLY A 1 88 ? 12.164 18.866 -5.039 1.00 93.06 88 GLY A CA 1
ATOM 712 C C . GLY A 1 88 ? 11.599 17.445 -4.935 1.00 93.06 88 GLY A C 1
ATOM 713 O O . GLY A 1 88 ? 11.929 16.749 -3.971 1.00 93.06 88 GLY A O 1
ATOM 714 N N . SER A 1 89 ? 10.796 17.003 -5.903 1.00 95.38 89 SER A N 1
ATOM 715 C CA . SER A 1 89 ? 10.257 15.643 -5.992 1.00 95.38 89 SER A CA 1
ATOM 716 C C . SER A 1 89 ? 11.275 14.687 -6.615 1.00 95.38 89 SER A C 1
ATOM 718 O O . SER A 1 89 ? 12.178 15.105 -7.336 1.00 95.38 89 SER A O 1
ATOM 720 N N . TRP A 1 90 ? 11.139 13.388 -6.352 1.00 95.56 90 TRP A N 1
ATOM 721 C CA . TRP A 1 90 ? 12.028 12.360 -6.898 1.00 95.56 90 TRP A CA 1
ATOM 722 C C . TRP A 1 90 ? 11.392 11.648 -8.088 1.00 95.56 90 TRP A C 1
ATOM 724 O O . TRP A 1 90 ? 10.185 11.411 -8.116 1.00 95.56 90 TRP A O 1
ATOM 734 N N . LYS A 1 91 ? 12.217 11.273 -9.066 1.00 95.38 91 LYS A N 1
ATOM 735 C CA . LYS A 1 91 ? 11.820 10.444 -10.208 1.00 95.38 91 LYS A CA 1
ATOM 736 C C . LYS A 1 91 ? 12.919 9.460 -10.584 1.00 95.38 91 LYS A C 1
ATOM 738 O O . LYS A 1 91 ? 14.098 9.783 -10.477 1.00 95.38 91 LYS A O 1
ATOM 743 N N . ASN A 1 92 ? 12.533 8.303 -11.109 1.00 96.69 92 ASN A N 1
ATOM 744 C CA . ASN A 1 92 ? 13.450 7.305 -11.651 1.00 96.69 92 ASN A CA 1
ATOM 745 C C . ASN A 1 92 ? 13.065 6.993 -13.104 1.00 96.69 92 ASN A C 1
ATOM 747 O O . ASN A 1 92 ? 12.047 6.358 -13.371 1.00 96.69 92 ASN A O 1
ATOM 751 N N . ILE A 1 93 ? 13.869 7.467 -14.060 1.00 95.88 93 ILE A N 1
ATOM 752 C CA . ILE A 1 93 ? 13.552 7.346 -15.494 1.00 95.88 93 ILE A CA 1
ATOM 753 C C . ILE A 1 93 ? 13.630 5.892 -15.983 1.00 95.88 93 ILE A C 1
ATOM 755 O O . ILE A 1 93 ? 12.892 5.514 -16.892 1.00 95.88 93 ILE A O 1
ATOM 759 N N . VAL A 1 94 ? 14.469 5.059 -15.360 1.00 97.19 94 VAL A N 1
ATOM 760 C CA . VAL A 1 94 ? 14.595 3.641 -15.730 1.00 97.19 94 VAL A CA 1
ATOM 761 C C . VAL A 1 94 ? 13.345 2.872 -15.302 1.00 97.19 94 VAL A C 1
ATOM 763 O O . VAL A 1 94 ? 12.786 2.120 -16.098 1.00 97.19 94 VAL A O 1
ATOM 766 N N . GLU A 1 95 ? 12.841 3.116 -14.089 1.00 97.25 95 GLU A N 1
ATOM 767 C CA . GLU A 1 95 ? 11.561 2.547 -13.646 1.00 97.25 95 GLU A CA 1
ATOM 768 C C . GLU A 1 95 ? 10.398 3.001 -14.533 1.00 97.25 95 GLU A 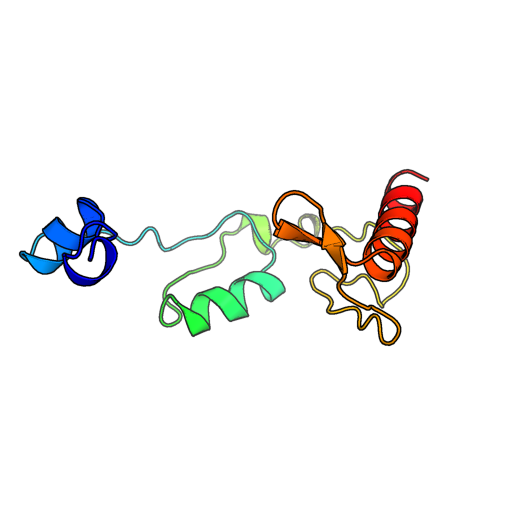C 1
ATOM 770 O O . GLU A 1 95 ? 9.567 2.180 -14.916 1.00 97.25 95 GLU A O 1
ATOM 775 N N . VAL A 1 96 ? 10.366 4.278 -14.937 1.00 96.25 96 VAL A N 1
ATOM 776 C CA . VAL A 1 96 ? 9.349 4.794 -15.869 1.00 96.25 96 VAL A CA 1
ATOM 777 C C . VAL A 1 96 ? 9.374 4.042 -17.201 1.00 96.25 96 VAL A C 1
ATOM 779 O O . VAL A 1 96 ? 8.313 3.687 -17.713 1.00 96.25 96 VAL A O 1
ATOM 782 N N . ALA A 1 97 ? 10.555 3.762 -17.761 1.00 96.88 97 ALA A N 1
ATOM 783 C CA . ALA A 1 97 ? 10.672 3.000 -19.004 1.00 96.88 97 ALA A CA 1
ATOM 784 C C . ALA A 1 97 ? 10.113 1.571 -18.857 1.00 96.88 97 ALA A C 1
ATOM 786 O O . ALA A 1 97 ? 9.344 1.121 -19.710 1.00 96.88 97 ALA A O 1
ATOM 787 N N . VAL A 1 98 ? 10.425 0.891 -17.747 1.00 95.56 98 VAL A N 1
ATOM 788 C CA . VAL A 1 98 ? 9.892 -0.447 -17.431 1.00 95.56 98 VAL A CA 1
ATOM 789 C C . VAL A 1 98 ? 8.369 -0.411 -17.268 1.00 95.56 98 VAL A C 1
ATOM 791 O O . VAL A 1 98 ? 7.667 -1.224 -17.870 1.00 95.56 98 VAL A O 1
ATOM 794 N N . ILE A 1 99 ? 7.837 0.552 -16.509 1.00 95.88 99 ILE A N 1
ATOM 795 C CA . ILE A 1 99 ? 6.390 0.724 -16.306 1.00 95.88 99 ILE A CA 1
ATOM 796 C C . ILE A 1 99 ? 5.689 0.998 -17.638 1.00 95.88 99 ILE A C 1
ATOM 798 O O . ILE A 1 99 ? 4.666 0.381 -17.923 1.00 95.88 99 ILE A O 1
ATOM 802 N N . SER A 1 100 ? 6.251 1.869 -18.479 1.00 97.19 100 SER A N 1
ATOM 803 C CA . SER A 1 100 ? 5.708 2.179 -19.805 1.00 97.19 100 SER A CA 1
ATOM 804 C C . SER A 1 100 ? 5.615 0.928 -20.684 1.00 97.19 100 SER A C 1
ATOM 806 O O . SER A 1 100 ? 4.590 0.691 -21.325 1.00 97.19 100 SER A O 1
ATOM 808 N N . GLN A 1 101 ? 6.634 0.062 -20.652 1.00 95.00 101 GLN A N 1
ATOM 809 C CA . GLN A 1 101 ? 6.604 -1.214 -21.365 1.00 95.00 101 GLN A CA 1
ATOM 810 C C . GLN A 1 101 ? 5.515 -2.151 -20.831 1.00 95.00 101 GLN A C 1
ATOM 812 O O . GLN A 1 101 ? 4.800 -2.748 -21.631 1.00 95.00 101 GLN A O 1
ATOM 817 N N . ILE A 1 102 ? 5.367 -2.280 -19.508 1.00 94.44 102 ILE A N 1
ATOM 818 C CA . ILE A 1 102 ? 4.313 -3.108 -18.900 1.00 94.44 102 ILE A CA 1
ATOM 819 C C . ILE A 1 102 ? 2.934 -2.583 -19.303 1.00 94.44 102 ILE A C 1
ATOM 821 O O . ILE A 1 102 ? 2.096 -3.356 -19.754 1.00 94.44 102 ILE A O 1
ATOM 825 N N . VAL A 1 103 ? 2.714 -1.271 -19.190 1.00 95.50 103 VAL A N 1
ATOM 826 C CA . VAL A 1 103 ? 1.442 -0.629 -19.537 1.00 95.50 103 VAL A CA 1
ATOM 827 C C . VAL A 1 103 ? 1.111 -0.832 -21.008 1.00 95.50 103 VAL A C 1
ATOM 829 O O . VAL A 1 103 ? 0.008 -1.273 -21.305 1.00 95.50 103 VAL A O 1
ATOM 832 N N . ARG A 1 104 ? 2.057 -0.589 -21.925 1.00 95.88 104 ARG A N 1
ATOM 833 C CA . ARG A 1 104 ? 1.854 -0.832 -23.361 1.00 95.88 104 ARG A CA 1
ATOM 834 C C . ARG A 1 104 ? 1.361 -2.258 -23.616 1.00 95.88 104 ARG A C 1
ATOM 836 O O . ARG A 1 104 ? 0.371 -2.442 -24.307 1.00 95.88 104 ARG A O 1
ATOM 843 N N . ARG A 1 105 ? 2.003 -3.247 -22.993 1.00 93.75 105 ARG A N 1
ATOM 844 C CA . ARG A 1 105 ? 1.659 -4.665 -23.153 1.00 93.75 105 ARG A CA 1
ATOM 845 C C . ARG A 1 105 ? 0.306 -5.065 -22.566 1.00 93.75 105 ARG A C 1
ATOM 847 O O . ARG A 1 105 ? -0.206 -6.107 -22.940 1.00 93.75 105 ARG A O 1
ATOM 854 N N . LEU A 1 106 ? -0.248 -4.292 -21.631 1.00 92.56 106 LEU A N 1
ATOM 855 C CA . LEU A 1 106 ? -1.588 -4.541 -21.085 1.00 92.56 106 LEU A CA 1
ATOM 856 C C . LEU A 1 106 ? -2.707 -4.124 -22.050 1.00 92.56 106 LEU A C 1
ATOM 858 O O . LEU A 1 106 ? -3.840 -4.570 -21.880 1.00 92.56 106 LEU A O 1
ATOM 862 N N . PHE A 1 107 ? -2.406 -3.237 -23.003 1.00 90.69 107 PHE A N 1
ATOM 863 C CA . PHE A 1 107 ? -3.365 -2.704 -23.976 1.00 90.69 107 PHE A CA 1
ATOM 864 C C . PHE A 1 107 ? -3.173 -3.259 -25.395 1.00 90.69 107 PHE A C 1
ATOM 866 O O . PHE A 1 107 ? -3.979 -2.941 -26.270 1.00 90.69 107 PHE A O 1
ATOM 873 N N . GLU A 1 108 ? -2.121 -4.046 -25.618 1.00 81.38 108 GLU A N 1
ATOM 874 C CA . GLU A 1 108 ? -1.877 -4.819 -26.845 1.00 81.38 108 GLU A CA 1
ATOM 875 C C . GLU A 1 108 ? -2.584 -6.173 -26.786 1.00 81.38 108 GLU A C 1
ATOM 877 O O . GLU A 1 108 ? -3.195 -6.548 -27.811 1.00 81.38 108 GLU A O 1
#

pLDDT: mean 93.12, std 6.07, range [56.38, 98.31]

Organism: NCBI:txid210225

Foldseek 3Di:
DCVVVPVVDDPVNVCVVVPDDDDDPAEDAPAAPVVVVVCCVPPVVVRHHYDPNNVDPVVADDLDPDPCRGSDHDDDQPPWDWDADPVRDIDTVSVVVVVVVVVVSSVD